Protein AF-A0A4S3J0P3-F1 (afdb_monomer)

Solvent-accessible surface area (backbone atoms only — not comparable to full-atom values): 6586 Å² total; per-residue (Å²): 133,58,74,65,64,52,51,51,51,52,52,35,68,70,60,82,46,53,62,68,50,37,36,70,75,67,40,38,61,64,76,66,40,93,82,59,47,74,62,55,57,49,37,49,51,52,51,51,48,52,50,35,37,74,73,64,37,81,94,40,71,67,94,83,78,90,66,85,81,74,86,53,83,48,53,59,62,49,45,56,53,49,52,55,50,52,53,48,63,73,69,54,61,63,67,61,52,48,28,68,75,71,72,48,82,86,127

Sequence (107 aa):
MDEDQWMEAIVDEQATHSPHTAGMIYARDIMEHPGTTARRRAMFRLSSMDWHRFLGFASAEAPGDTGKRKRAPWEDEAEESCVIRRHRLNTINMETVLQQITGQETI

Radius of gyration: 18.81 Å; Cα contacts (8 Å, |Δi|>4): 38; chains: 1; bounding box: 50×46×36 Å

Mean predicted aligned error: 14.05 Å

Secondary structure (DSSP, 8-state):
--HHHHHHHHHHHHTSS-HHHHHHHS-HHHHHSTT--HHHHHHHHHHHHHHHHHTT-GGG--S---SPPPPPHHHHHHHHHHHHHHHHHHHS-HHHHHHHHH-----

Structure (mmCIF, N/CA/C/O backbone):
data_AF-A0A4S3J0P3-F1
#
_entry.id   AF-A0A4S3J0P3-F1
#
loop_
_atom_site.group_PDB
_atom_site.id
_atom_site.type_symbol
_atom_site.label_atom_id
_atom_site.label_alt_id
_atom_site.label_comp_id
_atom_site.label_asym_id
_atom_site.label_entity_id
_atom_site.label_seq_id
_atom_site.pdbx_PDB_ins_code
_atom_site.Cartn_x
_atom_site.Cartn_y
_atom_site.Cartn_z
_atom_site.occupancy
_atom_site.B_iso_or_equiv
_atom_site.auth_seq_id
_atom_site.auth_comp_id
_atom_site.auth_asym_id
_atom_site.auth_atom_id
_atom_site.pdbx_PDB_model_num
ATOM 1 N N . MET A 1 1 ? -2.705 26.996 12.189 1.00 54.53 1 MET A N 1
ATOM 2 C CA . MET A 1 1 ? -2.282 25.994 11.201 1.00 54.53 1 MET A CA 1
ATOM 3 C C . MET A 1 1 ? -0.774 25.962 11.281 1.00 54.53 1 MET A C 1
ATOM 5 O O . MET A 1 1 ? -0.177 27.029 11.173 1.00 54.53 1 MET A O 1
ATOM 9 N N . ASP A 1 2 ? -0.204 24.822 11.651 1.00 78.88 2 ASP A N 1
ATOM 10 C CA . ASP A 1 2 ? 1.249 24.652 11.685 1.00 78.88 2 ASP A CA 1
ATOM 11 C C . ASP A 1 2 ? 1.806 24.505 10.252 1.00 78.88 2 ASP A C 1
ATOM 13 O O . ASP A 1 2 ? 1.046 24.344 9.294 1.00 78.88 2 ASP A O 1
ATOM 17 N N . GLU A 1 3 ? 3.118 24.673 10.098 1.00 69.12 3 GLU A N 1
ATOM 18 C CA . GLU A 1 3 ? 3.797 24.696 8.794 1.00 69.12 3 GLU A CA 1
ATOM 19 C C . GLU A 1 3 ? 3.762 23.320 8.101 1.00 69.12 3 GLU A C 1
ATOM 21 O O . GLU A 1 3 ? 3.622 23.243 6.880 1.00 69.12 3 GLU A O 1
ATOM 26 N N . ASP A 1 4 ? 3.772 22.239 8.885 1.00 67.69 4 ASP A N 1
ATOM 27 C CA . ASP A 1 4 ? 3.707 20.857 8.399 1.00 67.69 4 ASP A CA 1
ATOM 28 C C . ASP A 1 4 ? 2.322 20.530 7.821 1.00 67.69 4 ASP A C 1
ATOM 30 O O . ASP A 1 4 ? 2.202 19.970 6.735 1.00 67.69 4 ASP A O 1
ATOM 34 N N . GLN A 1 5 ? 1.267 20.973 8.495 1.00 69.62 5 GLN A N 1
ATOM 35 C CA . GLN A 1 5 ? -0.129 20.846 8.088 1.00 69.62 5 GLN A CA 1
ATOM 36 C C . GLN A 1 5 ? -0.437 21.687 6.840 1.00 69.62 5 GLN A C 1
ATOM 38 O O . GLN A 1 5 ? -1.328 21.349 6.061 1.00 69.62 5 GLN A O 1
ATOM 43 N N . TRP A 1 6 ? 0.314 22.770 6.619 1.00 75.12 6 TRP A N 1
ATOM 44 C CA . TRP A 1 6 ? 0.264 23.552 5.380 1.00 75.12 6 TRP A CA 1
ATOM 45 C C . TRP A 1 6 ? 0.940 22.818 4.217 1.00 75.12 6 TRP A C 1
ATOM 47 O O . TRP A 1 6 ? 0.405 22.778 3.110 1.00 75.12 6 TRP A O 1
ATOM 57 N N . MET A 1 7 ? 2.099 22.209 4.467 1.00 71.56 7 MET A N 1
ATOM 58 C CA . MET A 1 7 ? 2.827 21.423 3.471 1.00 71.56 7 MET A CA 1
ATOM 59 C C . MET A 1 7 ? 2.074 20.150 3.071 1.00 71.56 7 MET A C 1
ATOM 61 O O . MET A 1 7 ? 2.026 19.826 1.885 1.00 71.56 7 MET A O 1
ATOM 65 N N . GLU A 1 8 ? 1.439 19.464 4.023 1.00 69.31 8 GLU A N 1
ATOM 66 C CA . GLU A 1 8 ? 0.605 18.285 3.763 1.00 69.31 8 GLU A CA 1
ATOM 67 C C . GLU A 1 8 ? -0.577 18.634 2.844 1.00 69.31 8 GLU A C 1
ATOM 69 O O . GLU A 1 8 ? -0.808 17.951 1.846 1.00 69.31 8 GLU A O 1
ATOM 74 N N . ALA A 1 9 ? -1.239 19.770 3.090 1.00 72.12 9 ALA A N 1
ATOM 75 C CA . ALA A 1 9 ? -2.336 20.252 2.254 1.00 72.12 9 ALA A CA 1
ATOM 76 C C . ALA A 1 9 ? -1.903 20.566 0.807 1.00 72.12 9 ALA A C 1
ATOM 78 O O . ALA A 1 9 ? -2.628 20.242 -0.134 1.00 72.12 9 ALA A O 1
ATOM 79 N N . ILE A 1 10 ? -0.711 21.146 0.606 1.00 75.69 10 ILE A N 1
ATOM 80 C CA . ILE A 1 10 ? -0.163 21.389 -0.742 1.00 75.69 10 ILE A CA 1
ATOM 81 C C . ILE A 1 10 ? 0.129 20.063 -1.454 1.00 75.69 10 ILE A C 1
ATOM 83 O O . ILE A 1 10 ? -0.184 19.916 -2.636 1.00 75.69 10 ILE A O 1
ATOM 87 N N . VAL A 1 11 ? 0.735 19.100 -0.755 1.00 69.06 11 VAL A N 1
ATOM 88 C CA . VAL A 1 11 ? 1.052 17.781 -1.323 1.00 69.06 11 VAL A CA 1
ATOM 89 C C . VAL A 1 11 ? -0.227 17.043 -1.715 1.00 69.06 11 VAL A C 1
ATOM 91 O O . VAL A 1 11 ? -0.278 16.456 -2.794 1.00 69.06 11 VAL A O 1
ATOM 94 N N . ASP A 1 12 ? -1.271 17.121 -0.891 1.00 70.31 12 ASP A N 1
ATOM 95 C CA . ASP A 1 12 ? -2.593 16.565 -1.183 1.00 70.31 12 ASP A CA 1
ATOM 96 C C . ASP A 1 12 ? -3.244 17.195 -2.418 1.00 70.31 12 ASP A C 1
ATOM 98 O O . ASP A 1 12 ? -3.768 16.486 -3.280 1.00 70.31 12 ASP A O 1
ATOM 102 N N . GLU A 1 13 ? -3.175 18.519 -2.550 1.00 72.56 13 GLU A N 1
ATOM 103 C CA . GLU A 1 13 ? -3.728 19.232 -3.704 1.00 72.56 13 GLU A CA 1
ATOM 104 C C . GLU A 1 13 ? -2.959 18.914 -5.000 1.00 72.56 13 GLU A C 1
ATOM 106 O O . GLU A 1 13 ? -3.549 18.791 -6.076 1.00 72.56 13 GLU A O 1
ATOM 111 N N . GLN A 1 14 ? -1.646 18.688 -4.900 1.00 70.00 14 GLN A N 1
ATOM 112 C CA . GLN A 1 14 ? -0.795 18.306 -6.029 1.00 70.00 14 GLN A CA 1
ATOM 113 C C . GLN A 1 14 ? -0.857 16.815 -6.384 1.00 70.00 14 GLN A C 1
ATOM 115 O O . GLN A 1 14 ? -0.489 16.440 -7.499 1.00 70.00 14 GLN A O 1
ATOM 120 N N . ALA A 1 15 ? -1.333 15.953 -5.484 1.00 64.12 15 ALA A N 1
ATOM 121 C CA . ALA A 1 15 ? -1.344 14.509 -5.693 1.00 64.12 15 ALA A CA 1
ATOM 122 C C . ALA A 1 15 ? -2.338 14.058 -6.783 1.00 64.12 15 ALA A C 1
ATOM 124 O O . ALA A 1 15 ? -2.252 12.934 -7.275 1.00 64.12 15 ALA A O 1
ATOM 125 N N . THR A 1 16 ? -3.254 14.913 -7.254 1.00 69.56 16 THR A N 1
ATOM 126 C CA . THR A 1 16 ? -4.389 14.554 -8.143 1.00 69.56 16 THR A CA 1
ATOM 127 C C . THR A 1 16 ? -5.396 13.574 -7.517 1.00 69.56 16 THR A C 1
ATOM 129 O O . THR A 1 16 ? -6.352 13.169 -8.177 1.00 69.56 16 THR A O 1
ATOM 132 N N . HIS A 1 17 ? -5.210 13.177 -6.255 1.00 68.44 17 HIS A N 1
ATOM 133 C CA . HIS A 1 17 ? -6.064 12.236 -5.533 1.00 68.44 17 HIS A CA 1
ATOM 134 C C . HIS A 1 17 ? -6.179 12.623 -4.054 1.00 68.44 17 HIS A C 1
ATOM 136 O O . HIS A 1 17 ? -5.291 13.266 -3.508 1.00 68.44 17 HIS A O 1
ATOM 142 N N . SER A 1 18 ? -7.288 12.244 -3.406 1.00 74.44 18 SER A N 1
ATOM 143 C CA . SER A 1 18 ? -7.559 12.652 -2.021 1.00 74.44 18 SER A CA 1
ATOM 144 C C . SER A 1 18 ? -6.557 12.045 -1.025 1.00 74.44 18 SER A C 1
ATOM 146 O O . SER A 1 18 ? -6.069 10.942 -1.279 1.00 74.44 18 SER A O 1
ATOM 148 N N . PRO A 1 19 ? -6.335 12.675 0.146 1.00 65.19 19 PRO A N 1
ATOM 149 C CA . PRO A 1 19 ? -5.504 12.132 1.226 1.00 65.19 19 PRO A CA 1
ATOM 150 C C . PRO A 1 19 ? -5.848 10.677 1.569 1.00 65.19 19 PRO A C 1
ATOM 152 O O . PRO A 1 19 ? -4.989 9.816 1.722 1.00 65.19 19 PRO A O 1
ATOM 155 N N . HIS A 1 20 ? -7.147 10.375 1.592 1.00 68.25 20 HIS A N 1
ATOM 156 C CA . HIS A 1 20 ? -7.674 9.030 1.795 1.00 68.25 20 HIS A CA 1
ATOM 157 C C . HIS A 1 20 ? -7.235 8.048 0.695 1.00 68.25 20 HIS A C 1
ATOM 159 O O . HIS A 1 20 ? -6.852 6.913 0.975 1.00 68.25 20 HIS A O 1
ATOM 165 N N . THR A 1 21 ? -7.252 8.493 -0.562 1.00 66.31 21 THR A N 1
ATOM 166 C CA . THR A 1 21 ? -6.771 7.710 -1.707 1.00 66.31 21 THR A CA 1
ATOM 167 C C . THR A 1 21 ? -5.250 7.552 -1.663 1.00 66.31 21 THR A C 1
ATOM 169 O O . THR A 1 21 ? -4.749 6.470 -1.950 1.00 66.31 21 THR A O 1
ATOM 172 N N . ALA A 1 22 ? -4.510 8.581 -1.242 1.00 66.25 22 ALA A N 1
ATOM 173 C CA . ALA A 1 22 ? -3.063 8.524 -1.045 1.00 66.25 22 ALA A CA 1
ATOM 174 C C . ALA A 1 22 ? -2.678 7.513 0.048 1.00 66.25 22 ALA A C 1
ATOM 176 O O . ALA A 1 22 ? -1.800 6.670 -0.154 1.00 66.25 22 ALA A O 1
ATOM 177 N N . GLY A 1 23 ? -3.390 7.533 1.177 1.00 64.69 23 GLY A N 1
ATOM 178 C CA . GLY A 1 23 ? -3.233 6.566 2.262 1.00 64.69 23 GLY A CA 1
ATOM 179 C C . GLY A 1 23 ? -3.555 5.136 1.821 1.00 64.69 23 GLY A C 1
ATOM 180 O O . GLY A 1 23 ? -2.756 4.227 2.048 1.00 64.69 23 GLY A O 1
ATOM 181 N N . MET A 1 24 ? -4.684 4.926 1.131 1.00 60.94 24 MET A N 1
ATOM 182 C CA . MET A 1 24 ? -5.130 3.585 0.725 1.00 60.94 24 MET A CA 1
ATOM 183 C C . MET A 1 24 ? -4.373 2.992 -0.467 1.00 60.94 24 MET A C 1
ATOM 185 O O . MET A 1 24 ? -4.033 1.811 -0.435 1.00 60.94 24 MET A O 1
ATOM 189 N N . ILE A 1 25 ? -4.156 3.767 -1.533 1.00 59.16 25 ILE A N 1
ATOM 190 C CA . ILE A 1 25 ? -3.608 3.269 -2.806 1.00 59.16 25 ILE A CA 1
ATOM 191 C C . ILE A 1 25 ? -2.085 3.367 -2.820 1.00 59.16 25 ILE A C 1
ATOM 193 O O . ILE A 1 25 ? -1.412 2.421 -3.226 1.00 59.16 25 ILE A O 1
ATOM 197 N N . TYR A 1 26 ? -1.537 4.484 -2.343 1.00 60.72 26 TYR A N 1
ATOM 198 C CA . TYR A 1 26 ? -0.096 4.740 -2.377 1.00 60.72 26 TYR A CA 1
ATOM 199 C C . TYR A 1 26 ? 0.605 4.413 -1.061 1.00 60.72 26 TYR A C 1
ATOM 201 O O . TYR A 1 26 ? 1.804 4.649 -0.936 1.00 60.72 26 TYR A O 1
ATOM 209 N N . ALA A 1 27 ? -0.118 3.836 -0.094 1.00 62.97 27 ALA A N 1
ATOM 210 C CA . ALA A 1 27 ? 0.411 3.484 1.218 1.00 62.97 27 ALA A CA 1
ATOM 211 C C . ALA A 1 27 ? 1.125 4.669 1.892 1.00 62.97 27 ALA A C 1
ATOM 213 O O . ALA A 1 27 ? 2.133 4.481 2.579 1.00 62.97 27 ALA A O 1
ATOM 214 N N . ARG A 1 28 ? 0.622 5.894 1.684 1.00 62.12 28 ARG A N 1
ATOM 215 C CA . ARG A 1 28 ? 1.253 7.116 2.193 1.00 62.12 28 ARG A CA 1
ATOM 216 C C . ARG A 1 28 ? 1.446 7.075 3.707 1.00 62.12 28 ARG A C 1
ATOM 218 O O . ARG A 1 28 ? 2.549 7.316 4.190 1.00 62.12 28 ARG A O 1
ATOM 225 N N . ASP A 1 29 ? 0.446 6.580 4.429 1.00 60.12 29 ASP A N 1
ATOM 226 C CA . ASP A 1 29 ? 0.501 6.374 5.881 1.00 60.12 29 ASP A CA 1
ATOM 227 C C . ASP A 1 29 ? 1.614 5.394 6.313 1.00 60.12 29 ASP A C 1
ATOM 229 O O . ASP A 1 29 ? 2.056 5.401 7.457 1.00 60.12 29 ASP A O 1
ATOM 233 N N . ILE A 1 30 ? 2.118 4.541 5.415 1.00 61.03 30 ILE A N 1
ATOM 234 C CA . ILE A 1 30 ? 3.267 3.654 5.674 1.00 61.03 30 ILE A CA 1
ATOM 235 C C . ILE A 1 30 ? 4.600 4.368 5.404 1.00 61.03 30 ILE A C 1
ATOM 237 O O . ILE A 1 30 ? 5.614 4.022 6.018 1.00 61.03 30 ILE A O 1
ATOM 241 N N . MET A 1 31 ? 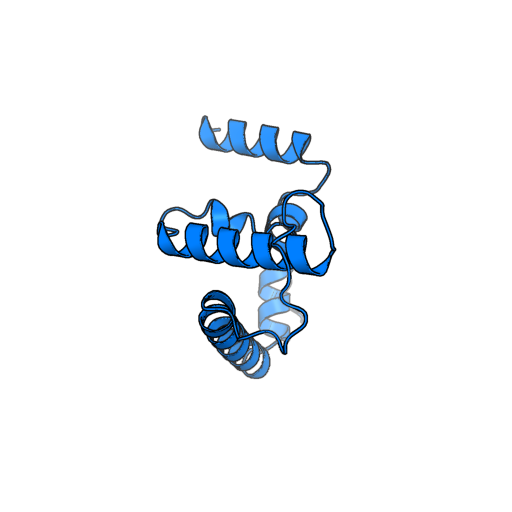4.627 5.341 4.492 1.00 56.69 31 MET A N 1
ATOM 242 C CA . MET A 1 31 ? 5.829 6.105 4.144 1.00 56.69 31 MET A CA 1
ATOM 243 C C . MET A 1 31 ? 6.087 7.287 5.092 1.00 56.69 31 MET A C 1
ATOM 245 O O . MET A 1 31 ? 7.257 7.595 5.366 1.00 56.69 31 MET A O 1
ATOM 249 N N . GLU A 1 32 ? 5.016 7.899 5.602 1.00 58.28 32 GLU A N 1
ATOM 250 C CA . GLU A 1 32 ? 5.032 9.191 6.303 1.00 58.28 32 GLU A CA 1
ATOM 251 C C . GLU A 1 32 ? 4.743 9.104 7.808 1.00 58.28 32 GLU A C 1
ATOM 253 O O . GLU A 1 32 ? 5.034 10.054 8.530 1.00 58.28 32 GLU A O 1
ATOM 258 N N . HIS A 1 33 ? 4.251 7.971 8.330 1.00 56.25 33 HIS A N 1
ATOM 259 C CA . HIS A 1 33 ? 3.945 7.875 9.760 1.00 56.25 33 HIS A CA 1
ATOM 260 C C . HIS A 1 33 ? 5.207 8.107 10.622 1.00 56.25 33 HIS A C 1
ATOM 262 O O . HIS A 1 33 ? 6.209 7.392 10.473 1.00 56.25 33 HIS A O 1
ATOM 268 N N . PRO A 1 34 ? 5.173 9.050 11.587 1.00 45.41 34 PRO A N 1
ATOM 269 C CA . PRO A 1 34 ? 6.272 9.285 12.519 1.00 45.41 34 PRO A CA 1
ATOM 270 C C . PRO A 1 34 ? 6.654 7.979 13.228 1.00 45.41 34 PRO A C 1
ATOM 272 O O . PRO A 1 34 ? 5.826 7.359 13.890 1.00 45.41 34 PRO A O 1
ATOM 275 N N . GLY A 1 35 ? 7.885 7.500 13.035 1.00 55.66 35 GLY A N 1
ATOM 276 C CA . GLY A 1 35 ? 8.338 6.205 13.566 1.00 55.66 35 GLY A CA 1
ATOM 277 C C . GLY A 1 35 ? 8.294 5.019 12.590 1.00 55.66 35 GLY A C 1
ATOM 278 O O . GLY A 1 35 ? 8.677 3.913 12.979 1.00 55.66 35 GLY A O 1
ATOM 279 N N . THR A 1 36 ? 7.919 5.200 11.314 1.00 57.53 36 THR A N 1
ATOM 280 C CA . THR A 1 36 ? 8.170 4.175 10.284 1.00 57.53 36 THR A CA 1
ATOM 281 C C . THR A 1 36 ? 9.673 4.009 10.103 1.00 57.53 36 THR A C 1
ATOM 283 O O . THR A 1 36 ? 10.375 4.861 9.555 1.00 57.53 36 THR A O 1
ATOM 286 N N . THR A 1 37 ? 10.174 2.902 10.632 1.00 66.81 37 THR A N 1
ATOM 287 C CA . THR A 1 37 ? 11.590 2.556 10.693 1.00 66.81 37 THR A CA 1
ATOM 288 C C . THR A 1 37 ? 12.154 2.434 9.279 1.00 66.81 37 THR A C 1
ATOM 290 O O . THR A 1 37 ? 11.455 1.986 8.371 1.00 66.81 37 THR A O 1
ATOM 293 N N . ALA A 1 38 ? 13.433 2.772 9.078 1.00 70.81 38 ALA A N 1
ATOM 294 C CA . ALA A 1 38 ? 14.136 2.620 7.794 1.00 70.81 38 ALA A CA 1
ATOM 295 C C . ALA A 1 38 ? 13.879 1.257 7.111 1.00 70.81 38 ALA A C 1
ATOM 297 O O . ALA A 1 38 ? 13.826 1.173 5.884 1.00 70.81 38 ALA A O 1
ATOM 298 N N . ARG A 1 39 ? 13.631 0.220 7.923 1.00 73.56 39 ARG A N 1
ATOM 299 C CA . ARG A 1 39 ? 13.145 -1.100 7.519 1.00 73.56 39 ARG A CA 1
ATOM 300 C C . ARG A 1 39 ? 11.877 -1.056 6.657 1.00 73.56 39 ARG A C 1
ATOM 302 O O . ARG A 1 39 ? 11.916 -1.584 5.557 1.00 73.56 39 ARG A O 1
ATOM 309 N N . ARG A 1 40 ? 10.786 -0.403 7.079 1.00 73.31 40 ARG A N 1
ATOM 310 C CA . ARG A 1 40 ? 9.524 -0.358 6.306 1.00 73.31 40 ARG A CA 1
ATOM 311 C C . ARG A 1 40 ? 9.712 0.283 4.932 1.00 73.31 40 ARG A C 1
ATOM 313 O O . ARG A 1 40 ? 9.241 -0.254 3.936 1.00 73.31 40 ARG A O 1
ATOM 320 N N . ARG A 1 41 ? 10.489 1.371 4.861 1.00 75.25 41 ARG A N 1
ATOM 321 C CA . ARG A 1 41 ? 10.848 2.008 3.582 1.00 75.25 41 ARG A CA 1
ATOM 322 C C . ARG A 1 41 ? 11.676 1.080 2.693 1.00 75.25 41 ARG A C 1
ATOM 324 O O . ARG A 1 41 ? 11.486 1.067 1.483 1.00 75.25 41 ARG A O 1
ATOM 331 N N . ALA A 1 42 ? 12.585 0.296 3.274 1.00 79.31 42 ALA A N 1
ATOM 332 C CA . ALA A 1 42 ? 13.341 -0.707 2.531 1.00 79.31 42 ALA A CA 1
ATOM 333 C C . ALA A 1 42 ? 12.437 -1.830 1.991 1.00 79.31 42 ALA A C 1
ATOM 335 O O . ALA A 1 42 ? 12.561 -2.172 0.818 1.00 79.31 42 ALA A O 1
ATOM 336 N N . MET A 1 43 ? 11.494 -2.340 2.792 1.00 80.50 43 MET A N 1
ATOM 337 C CA . MET A 1 43 ? 10.545 -3.370 2.342 1.00 80.50 43 MET A CA 1
ATOM 338 C C . MET A 1 43 ? 9.639 -2.857 1.217 1.00 80.50 43 MET A C 1
ATOM 340 O O . MET A 1 43 ? 9.415 -3.572 0.246 1.00 80.50 43 MET A O 1
ATOM 344 N N . PHE A 1 44 ? 9.184 -1.602 1.301 1.00 78.06 44 PHE A N 1
ATOM 345 C CA . PHE A 1 44 ? 8.400 -0.968 0.239 1.00 78.06 44 PHE A CA 1
ATOM 346 C C . PHE A 1 44 ? 9.197 -0.795 -1.059 1.00 78.06 44 PHE A C 1
ATOM 348 O O . PHE A 1 44 ? 8.697 -1.079 -2.143 1.00 78.06 44 PHE A O 1
ATOM 355 N N . ARG A 1 45 ? 10.468 -0.377 -0.971 1.00 82.00 45 ARG A N 1
ATOM 356 C CA . ARG A 1 45 ? 11.330 -0.312 -2.161 1.00 82.00 45 ARG A CA 1
ATOM 357 C C . ARG A 1 45 ? 11.475 -1.681 -2.822 1.00 82.00 45 ARG A C 1
ATOM 359 O O . ARG A 1 45 ? 11.365 -1.768 -4.040 1.00 82.00 45 ARG A O 1
ATOM 366 N N . LEU A 1 46 ? 11.679 -2.740 -2.035 1.00 82.19 46 LEU A N 1
ATOM 367 C CA . LEU A 1 46 ? 11.776 -4.104 -2.562 1.00 82.19 46 LEU A CA 1
ATOM 368 C C . LEU A 1 46 ? 10.479 -4.545 -3.255 1.00 82.19 46 LEU A C 1
ATOM 370 O O . LEU A 1 46 ? 10.543 -5.059 -4.369 1.00 82.19 46 LEU A O 1
ATOM 374 N N . SER A 1 47 ? 9.315 -4.294 -2.647 1.00 82.12 47 SER A N 1
ATOM 375 C CA . SER A 1 47 ? 8.031 -4.658 -3.256 1.00 82.12 47 SER A CA 1
ATOM 376 C C . SER A 1 47 ? 7.754 -3.881 -4.543 1.00 82.12 47 SER A C 1
ATOM 378 O O . SER A 1 47 ? 7.345 -4.473 -5.539 1.00 82.12 47 SER A O 1
ATOM 380 N N . SER A 1 48 ? 8.040 -2.577 -4.568 1.00 81.69 48 SER A N 1
ATOM 381 C CA . SER A 1 48 ? 7.887 -1.734 -5.758 1.00 81.69 48 SER A CA 1
ATOM 382 C C . SER A 1 48 ? 8.798 -2.184 -6.906 1.00 81.69 48 SER A C 1
ATOM 384 O O . SER A 1 48 ? 8.339 -2.286 -8.044 1.00 81.69 48 SER A O 1
ATOM 386 N N . MET A 1 49 ? 10.054 -2.540 -6.619 1.00 82.50 49 MET A N 1
ATOM 387 C CA . MET A 1 49 ? 10.973 -3.075 -7.630 1.00 82.50 49 MET A CA 1
ATOM 388 C C . MET A 1 49 ? 10.487 -4.406 -8.214 1.00 82.50 49 MET A C 1
ATOM 390 O O . MET A 1 49 ? 10.567 -4.605 -9.427 1.00 82.50 49 MET A O 1
ATOM 394 N N . ASP A 1 50 ? 9.956 -5.303 -7.379 1.00 80.44 50 ASP A N 1
ATOM 395 C CA . ASP A 1 50 ? 9.388 -6.572 -7.845 1.00 80.44 50 ASP A CA 1
ATOM 396 C C . ASP A 1 50 ? 8.158 -6.352 -8.734 1.00 80.44 50 ASP A C 1
ATOM 398 O O . ASP A 1 50 ? 8.027 -7.010 -9.768 1.00 80.44 50 ASP A O 1
ATOM 402 N N . TRP A 1 51 ? 7.294 -5.392 -8.391 1.00 81.06 51 TRP A N 1
ATOM 403 C CA . TRP A 1 51 ? 6.161 -4.999 -9.232 1.00 81.06 51 TRP A CA 1
ATOM 404 C C . TRP A 1 51 ? 6.604 -4.417 -10.569 1.00 81.06 51 TRP A C 1
ATOM 406 O O . TRP A 1 51 ? 6.059 -4.788 -11.607 1.00 81.06 51 TRP A O 1
ATOM 416 N N . HIS A 1 52 ? 7.614 -3.547 -10.569 1.00 83.19 52 HIS A N 1
ATOM 417 C CA . HIS A 1 52 ? 8.134 -2.976 -11.807 1.00 83.19 52 HIS A CA 1
ATOM 418 C C . HIS A 1 52 ? 8.730 -4.059 -12.715 1.00 83.19 52 HIS A C 1
ATOM 420 O O . HIS A 1 52 ? 8.517 -4.024 -13.927 1.00 83.19 52 HIS A O 1
ATOM 426 N N . ARG A 1 53 ? 9.414 -5.056 -12.132 1.00 80.12 53 ARG A N 1
ATOM 427 C CA . ARG A 1 53 ? 9.930 -6.214 -12.871 1.00 80.12 53 ARG A CA 1
ATOM 428 C C . ARG A 1 53 ? 8.798 -7.076 -13.427 1.00 80.12 53 ARG A C 1
ATOM 430 O O . ARG A 1 53 ? 8.845 -7.444 -14.594 1.00 80.12 53 ARG A O 1
ATOM 437 N N . PHE A 1 54 ? 7.782 -7.383 -12.619 1.00 76.00 54 PHE A N 1
ATOM 438 C CA . PHE A 1 54 ? 6.622 -8.172 -13.048 1.00 76.00 54 PHE A CA 1
ATOM 439 C C . PHE A 1 54 ? 5.859 -7.507 -14.202 1.00 76.00 54 PHE A C 1
ATOM 441 O O . PHE A 1 54 ? 5.460 -8.182 -15.145 1.00 76.00 54 PHE A O 1
ATOM 448 N N . LEU A 1 55 ? 5.694 -6.184 -14.145 1.00 81.38 55 LEU A N 1
ATOM 449 C CA . LEU A 1 55 ? 5.017 -5.396 -15.177 1.00 81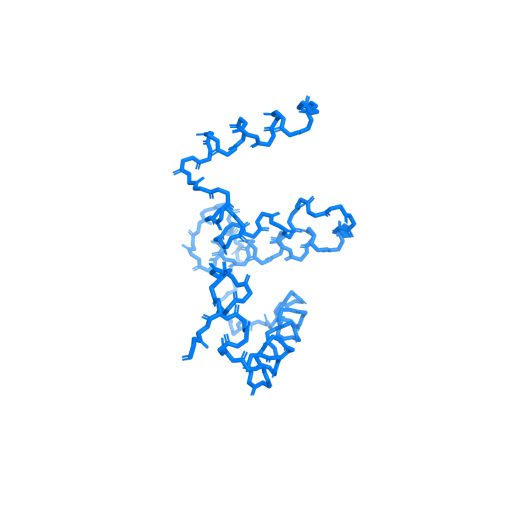.38 55 LEU A CA 1
ATOM 450 C C . LEU A 1 55 ? 5.902 -5.106 -16.404 1.00 81.38 55 LEU A C 1
ATOM 452 O O . LEU A 1 55 ? 5.422 -4.509 -17.363 1.00 81.38 55 LEU A O 1
ATOM 456 N N . GLY A 1 56 ? 7.170 -5.532 -16.395 1.00 78.12 56 GLY A N 1
ATOM 457 C CA . GLY A 1 56 ? 8.075 -5.402 -17.538 1.00 78.12 56 GLY A CA 1
ATOM 458 C C . GLY A 1 56 ? 8.545 -3.972 -17.808 1.00 78.12 56 GLY A C 1
ATOM 459 O O . GLY A 1 56 ? 8.840 -3.630 -18.951 1.00 78.12 56 GLY A O 1
ATOM 460 N N . PHE A 1 57 ? 8.609 -3.111 -16.787 1.00 77.19 57 PHE A N 1
ATOM 461 C CA . PHE A 1 57 ? 9.187 -1.781 -16.964 1.00 77.19 57 PHE A CA 1
ATOM 462 C C . PHE A 1 57 ? 10.693 -1.888 -17.229 1.00 77.19 57 PHE A C 1
ATOM 464 O O . PHE A 1 57 ? 11.417 -2.533 -16.472 1.00 77.19 57 PHE A O 1
ATOM 471 N N . ALA A 1 58 ? 11.181 -1.166 -18.243 1.00 74.94 58 ALA A N 1
ATOM 472 C CA . ALA A 1 58 ? 12.601 -1.133 -18.615 1.00 74.94 58 ALA A CA 1
ATOM 473 C C . ALA A 1 58 ? 13.531 -0.713 -17.458 1.00 74.94 58 ALA A C 1
ATOM 475 O O . ALA A 1 58 ? 14.688 -1.113 -17.398 1.00 74.94 58 ALA A O 1
ATOM 476 N N . SER A 1 59 ? 13.018 0.059 -16.494 1.00 73.25 59 SER A N 1
ATOM 477 C CA . SER A 1 59 ? 13.748 0.454 -15.281 1.00 73.25 59 SER A CA 1
ATOM 478 C C . SER A 1 59 ? 14.025 -0.699 -14.307 1.00 73.25 59 SER A C 1
ATOM 480 O O . SER A 1 59 ? 14.814 -0.529 -13.379 1.00 73.25 59 SER A O 1
ATOM 482 N N . ALA A 1 60 ? 13.388 -1.856 -14.499 1.00 67.94 60 ALA A N 1
ATOM 483 C CA . ALA A 1 60 ? 13.481 -3.027 -13.632 1.00 67.94 60 ALA A CA 1
ATOM 484 C C . ALA A 1 60 ? 13.903 -4.310 -14.373 1.00 67.94 60 ALA A C 1
ATOM 486 O O . ALA A 1 60 ? 13.878 -5.394 -13.776 1.00 67.94 60 ALA A O 1
ATOM 487 N N . GLU A 1 61 ? 14.312 -4.202 -15.643 1.00 61.16 61 GLU A N 1
ATOM 488 C CA . GLU A 1 61 ? 14.855 -5.323 -16.410 1.00 61.16 61 GLU A CA 1
ATOM 489 C C . GLU A 1 61 ? 16.146 -5.834 -15.759 1.00 61.16 61 GLU A C 1
ATOM 491 O O . GLU A 1 61 ? 17.198 -5.196 -15.788 1.00 61.16 61 GLU A O 1
ATOM 496 N N . ALA A 1 62 ? 16.060 -7.018 -15.153 1.00 60.78 62 ALA A N 1
ATOM 497 C CA . ALA A 1 62 ? 17.221 -7.808 -14.778 1.00 60.78 62 ALA A CA 1
ATOM 498 C C . ALA A 1 62 ? 17.424 -8.894 -15.847 1.00 60.78 62 ALA A C 1
ATOM 500 O O . ALA A 1 62 ? 16.442 -9.514 -16.267 1.00 60.78 62 ALA A O 1
ATOM 501 N N . PRO A 1 63 ? 18.663 -9.158 -16.294 1.00 53.06 63 PRO A N 1
ATOM 502 C CA . PRO A 1 63 ? 18.907 -10.172 -17.306 1.00 53.06 63 PRO A CA 1
ATOM 503 C C . PRO A 1 63 ? 18.590 -11.574 -16.758 1.00 53.06 63 PRO A C 1
ATOM 505 O O . PRO A 1 63 ? 19.295 -12.085 -15.894 1.00 53.06 63 PRO A O 1
ATOM 508 N N . GLY A 1 64 ? 17.549 -12.206 -17.308 1.00 57.78 64 GLY A N 1
ATOM 509 C CA . GLY A 1 64 ? 17.508 -13.660 -17.492 1.00 57.78 64 GLY A CA 1
ATOM 510 C C . GLY A 1 64 ? 17.076 -14.554 -16.326 1.0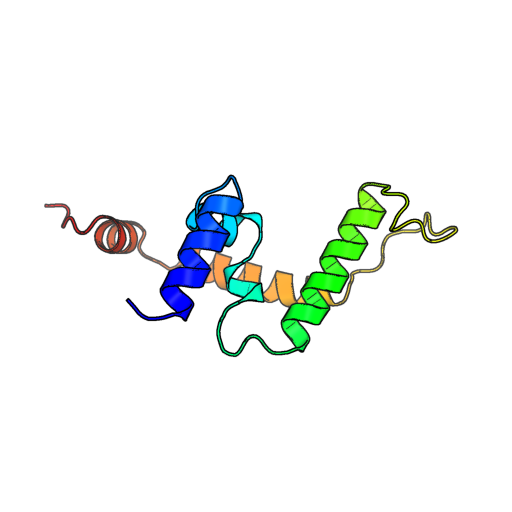0 57.78 64 GLY A C 1
ATOM 511 O O . GLY A 1 64 ? 17.666 -15.620 -16.178 1.00 57.78 64 GLY A O 1
ATOM 512 N N . ASP A 1 65 ? 16.034 -14.222 -15.560 1.00 55.81 65 ASP A N 1
ATOM 513 C CA . ASP A 1 65 ? 15.407 -15.216 -14.668 1.00 55.81 65 ASP A CA 1
ATOM 514 C C . ASP A 1 65 ? 13.936 -15.457 -15.036 1.00 55.81 65 ASP A C 1
ATOM 516 O O . ASP A 1 65 ? 13.031 -14.743 -14.612 1.00 55.81 65 ASP A O 1
ATOM 520 N N . THR A 1 66 ? 13.706 -16.469 -15.876 1.00 55.19 66 THR A N 1
ATOM 521 C CA . THR A 1 66 ? 12.377 -17.014 -16.210 1.00 55.19 66 THR A CA 1
ATOM 522 C C . THR A 1 66 ? 11.996 -18.197 -15.306 1.00 55.19 66 THR A C 1
ATOM 524 O O . THR A 1 66 ? 11.072 -18.954 -15.614 1.00 55.19 66 THR A O 1
ATOM 527 N N . GLY A 1 67 ? 12.707 -18.387 -14.188 1.00 64.19 67 GLY A N 1
ATOM 528 C CA . GLY A 1 67 ? 12.411 -19.413 -13.194 1.00 64.19 67 GLY A CA 1
ATOM 529 C C . GLY A 1 67 ? 11.165 -19.119 -12.347 1.00 64.19 67 GLY A C 1
ATOM 530 O O . GLY A 1 67 ? 10.561 -18.047 -12.398 1.00 64.19 67 GLY A O 1
ATOM 531 N N . LYS A 1 68 ? 10.768 -20.090 -11.510 1.00 65.06 68 LYS A N 1
ATOM 532 C CA . LYS A 1 68 ? 9.728 -19.875 -10.489 1.00 65.06 68 LYS A CA 1
ATOM 533 C C . LYS A 1 68 ? 10.212 -18.802 -9.507 1.00 65.06 68 LYS A C 1
ATOM 535 O O . LYS A 1 68 ? 11.242 -18.992 -8.861 1.00 65.06 68 LYS A O 1
ATOM 540 N N . ARG A 1 69 ? 9.455 -17.706 -9.372 1.00 74.12 69 ARG A N 1
ATOM 541 C CA . ARG A 1 69 ? 9.778 -16.587 -8.472 1.00 74.12 69 ARG A CA 1
ATOM 542 C C . ARG A 1 69 ? 9.972 -17.092 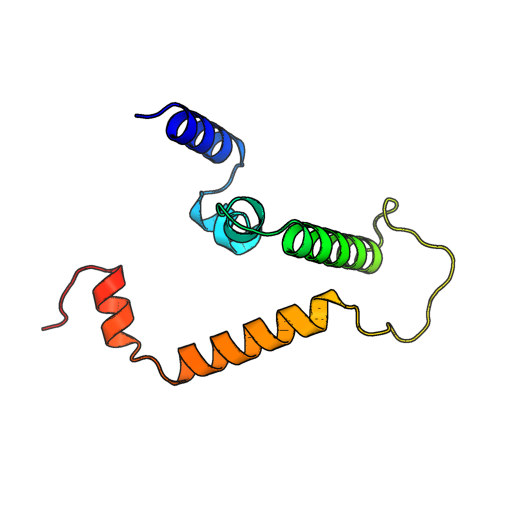-7.040 1.00 74.12 69 ARG A C 1
ATOM 544 O O . ARG A 1 69 ? 9.056 -17.674 -6.458 1.00 74.12 69 ARG A O 1
ATOM 551 N N . LYS A 1 70 ? 11.157 -16.862 -6.469 1.00 77.00 70 LYS A N 1
ATOM 552 C CA . LYS A 1 70 ? 11.392 -17.072 -5.035 1.00 77.00 70 LYS A CA 1
ATOM 553 C C . LYS A 1 70 ? 10.608 -16.023 -4.250 1.00 77.00 70 LYS A C 1
ATOM 555 O O . LYS A 1 70 ? 10.556 -14.867 -4.662 1.00 77.00 70 LYS A O 1
ATOM 560 N N . ARG A 1 71 ? 10.007 -16.437 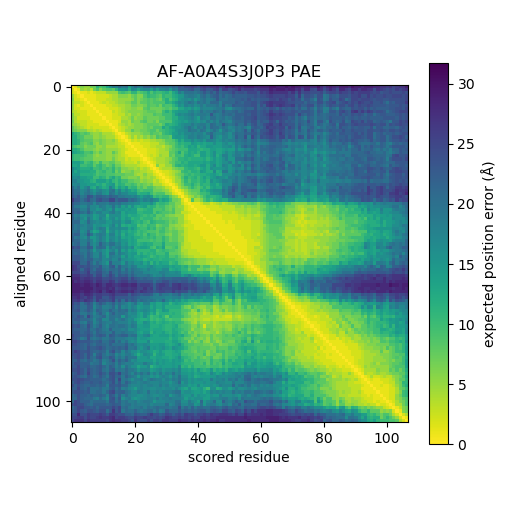-3.135 1.00 78.25 71 ARG A N 1
ATOM 561 C CA . ARG A 1 71 ? 9.279 -15.536 -2.240 1.00 78.25 71 ARG A CA 1
ATOM 562 C C . ARG A 1 71 ? 10.206 -14.415 -1.768 1.00 78.25 71 ARG A C 1
ATOM 564 O O . ARG A 1 71 ? 11.317 -14.699 -1.317 1.00 78.25 71 ARG A O 1
ATOM 571 N N . ALA A 1 72 ? 9.776 -13.165 -1.920 1.00 79.88 72 ALA A N 1
ATOM 572 C CA . ALA A 1 72 ? 10.585 -12.023 -1.528 1.00 79.88 72 ALA A CA 1
ATOM 573 C C . ALA A 1 72 ? 10.463 -11.756 -0.016 1.00 79.88 72 ALA A C 1
ATOM 575 O O . ALA A 1 72 ? 9.383 -11.944 0.546 1.00 79.88 72 ALA A O 1
ATOM 576 N N . PRO A 1 73 ? 11.514 -11.240 0.650 1.00 78.19 73 PRO A N 1
ATOM 577 C CA . PRO A 1 73 ? 11.488 -10.978 2.094 1.00 78.19 73 PRO A CA 1
ATOM 578 C C . PRO A 1 73 ? 10.365 -10.038 2.565 1.00 78.19 73 PRO A C 1
ATOM 580 O O . PRO A 1 73 ? 9.988 -10.062 3.732 1.00 78.19 73 PRO A O 1
ATOM 583 N N . TRP A 1 74 ? 9.831 -9.185 1.680 1.00 79.00 74 TRP A N 1
ATOM 584 C CA . TRP A 1 74 ? 8.722 -8.277 2.004 1.00 79.00 74 TRP A CA 1
ATOM 585 C C . TRP A 1 74 ? 7.367 -8.978 2.075 1.00 79.00 74 TRP A C 1
ATOM 587 O O . TRP A 1 74 ? 6.462 -8.482 2.742 1.00 79.00 74 TRP A O 1
ATOM 597 N N . GLU A 1 75 ? 7.226 -10.133 1.429 1.00 78.88 75 GLU A N 1
ATOM 598 C CA . GLU A 1 75 ? 5.967 -10.875 1.390 1.00 78.88 75 GLU A CA 1
ATOM 599 C C . GLU A 1 75 ? 5.673 -11.602 2.692 1.00 78.88 75 GLU A C 1
ATOM 601 O O . GLU A 1 75 ? 4.505 -11.824 2.997 1.00 78.88 75 GLU A O 1
ATOM 606 N N . ASP A 1 76 ? 6.698 -11.991 3.447 1.00 79.38 76 ASP A N 1
ATOM 607 C CA . ASP A 1 76 ? 6.517 -12.636 4.748 1.00 79.38 76 ASP A CA 1
ATOM 608 C C . ASP A 1 76 ? 5.937 -11.627 5.757 1.00 79.38 76 ASP A C 1
ATOM 610 O O . ASP A 1 76 ? 4.893 -11.868 6.361 1.00 79.38 76 ASP A O 1
ATOM 614 N N . GLU A 1 77 ? 6.526 -10.427 5.842 1.00 71.50 77 GLU A N 1
ATOM 615 C CA . GLU A 1 77 ? 6.057 -9.348 6.733 1.00 71.50 77 GLU A CA 1
ATOM 616 C C . GLU A 1 77 ? 4.668 -8.810 6.316 1.00 71.50 77 GLU A C 1
ATOM 618 O O . GLU A 1 77 ? 3.824 -8.469 7.156 1.00 71.50 77 GLU A O 1
ATOM 623 N N . ALA A 1 78 ? 4.394 -8.771 5.007 1.00 73.62 78 ALA A N 1
ATOM 624 C CA . ALA A 1 78 ? 3.077 -8.422 4.483 1.00 73.62 78 ALA A CA 1
ATOM 625 C C . ALA A 1 78 ? 2.023 -9.501 4.790 1.00 73.62 78 ALA A C 1
ATOM 627 O O . ALA A 1 78 ? 0.892 -9.157 5.139 1.00 73.62 78 ALA A O 1
ATOM 628 N N . GLU A 1 79 ? 2.369 -10.790 4.697 1.00 78.69 79 GLU A N 1
ATOM 629 C CA . GLU A 1 79 ? 1.446 -11.887 5.005 1.00 78.69 79 GLU A CA 1
ATOM 630 C C . GLU A 1 79 ? 1.045 -11.883 6.480 1.00 78.69 79 GLU A C 1
ATOM 632 O O . GLU A 1 79 ? -0.148 -11.955 6.775 1.00 78.69 79 GLU A O 1
ATOM 637 N N . GLU A 1 80 ? 1.996 -11.716 7.401 1.00 75.44 80 GLU A N 1
ATOM 638 C CA . GLU A 1 80 ? 1.701 -11.599 8.835 1.00 75.44 80 GLU A CA 1
ATOM 639 C C . GLU A 1 80 ? 0.707 -10.461 9.105 1.00 75.44 80 GLU A C 1
ATOM 641 O O . GLU A 1 80 ? -0.307 -10.640 9.788 1.00 75.44 80 GLU A O 1
ATOM 646 N N . SER A 1 81 ? 0.940 -9.303 8.483 1.00 73.19 81 SER A N 1
ATOM 647 C CA . SER A 1 81 ? 0.056 -8.139 8.587 1.00 73.19 81 SER A CA 1
ATOM 648 C C . SER A 1 81 ? -1.342 -8.418 8.015 1.00 73.19 81 SER A C 1
ATOM 650 O O . SER A 1 81 ? -2.350 -8.028 8.613 1.00 73.19 81 SER A O 1
ATOM 652 N N . CYS A 1 82 ? -1.428 -9.125 6.885 1.00 72.62 82 CYS A N 1
ATOM 653 C CA . CYS A 1 82 ? -2.687 -9.548 6.273 1.00 72.62 82 CYS A CA 1
ATOM 654 C C . CYS A 1 82 ? -3.453 -10.546 7.148 1.00 72.62 82 CYS A C 1
ATOM 656 O O . CYS A 1 82 ? -4.664 -10.401 7.314 1.00 72.62 82 CYS A O 1
ATOM 658 N N . VAL A 1 83 ? -2.773 -11.533 7.736 1.00 77.62 83 VAL A N 1
ATOM 659 C CA . VAL A 1 83 ? -3.383 -12.531 8.626 1.00 77.62 83 VAL A CA 1
ATOM 660 C C . VAL A 1 83 ? -3.919 -11.864 9.890 1.00 77.62 83 VAL A C 1
ATOM 662 O O . VAL A 1 83 ? -5.070 -12.105 10.256 1.00 77.62 83 VAL A O 1
ATOM 665 N N . ILE A 1 84 ? -3.141 -10.973 10.511 1.00 75.62 84 ILE A N 1
ATOM 666 C CA . ILE A 1 84 ? -3.571 -10.205 11.688 1.00 75.62 84 ILE A CA 1
ATOM 667 C C . ILE A 1 84 ? -4.781 -9.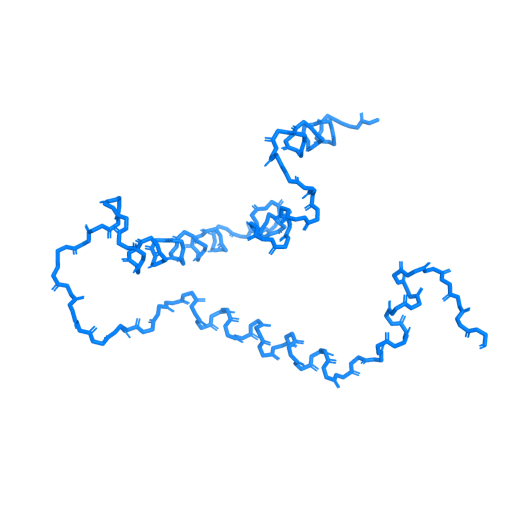332 11.348 1.00 75.62 84 ILE A C 1
ATOM 669 O O . ILE A 1 84 ? -5.766 -9.330 12.089 1.00 75.62 84 ILE A O 1
ATOM 673 N N . ARG A 1 85 ? -4.742 -8.604 10.223 1.00 75.56 85 ARG A N 1
ATOM 674 C CA . ARG A 1 85 ? -5.867 -7.768 9.781 1.00 75.56 85 ARG A CA 1
ATOM 675 C C . ARG A 1 85 ? -7.112 -8.609 9.518 1.00 75.56 85 ARG A C 1
ATOM 677 O O . ARG A 1 85 ? -8.180 -8.250 9.996 1.00 75.56 85 ARG A O 1
ATOM 684 N N . ARG A 1 86 ? -6.978 -9.738 8.817 1.00 78.81 86 ARG A N 1
ATOM 685 C CA . ARG A 1 86 ? -8.086 -10.663 8.539 1.00 78.81 86 ARG A CA 1
ATOM 686 C C . ARG A 1 86 ? -8.694 -11.207 9.825 1.00 78.81 86 ARG A C 1
ATOM 688 O O . ARG A 1 86 ? -9.910 -11.214 9.962 1.00 78.81 86 ARG A O 1
ATOM 695 N N . HIS A 1 87 ? -7.860 -11.621 10.777 1.00 83.00 87 HIS A N 1
ATOM 696 C CA . HIS A 1 87 ? -8.333 -12.069 12.081 1.00 83.00 87 HIS A CA 1
ATOM 697 C C . HIS A 1 87 ? -9.115 -10.959 12.790 1.00 83.00 87 HIS A C 1
ATOM 699 O O . HIS A 1 87 ? -10.230 -11.193 13.236 1.00 83.00 87 HIS A O 1
ATOM 705 N N . ARG A 1 88 ? -8.570 -9.736 12.845 1.00 78.88 88 ARG A N 1
ATOM 706 C CA . ARG A 1 88 ? -9.261 -8.581 13.439 1.00 78.88 88 ARG A CA 1
ATOM 707 C C . ARG A 1 88 ? -10.609 -8.321 12.770 1.00 78.88 88 ARG A C 1
ATOM 709 O O . ARG A 1 88 ? -11.606 -8.237 13.472 1.00 78.88 88 ARG A O 1
ATOM 716 N N . LEU A 1 89 ? -10.658 -8.265 11.441 1.00 77.56 89 LEU A N 1
ATOM 717 C CA . LEU A 1 89 ? -11.904 -8.057 10.695 1.00 77.56 89 LEU A CA 1
ATOM 718 C C . LEU A 1 89 ? -12.952 -9.140 10.983 1.00 77.56 89 LEU A C 1
ATOM 720 O O . LEU A 1 89 ? -14.129 -8.823 11.077 1.00 77.56 89 LEU A O 1
ATOM 724 N N . ASN A 1 90 ? -12.532 -10.389 11.189 1.00 79.06 90 ASN A N 1
ATOM 725 C CA . ASN A 1 90 ? -13.442 -11.486 11.526 1.00 79.06 90 ASN A CA 1
ATOM 726 C C . ASN A 1 90 ? -13.949 -11.448 12.977 1.00 79.06 90 ASN A C 1
ATOM 728 O O . ASN A 1 90 ? -14.910 -12.139 13.297 1.00 79.06 90 ASN A O 1
ATOM 732 N N . THR A 1 91 ? -13.282 -10.717 13.874 1.00 83.25 91 THR A N 1
ATOM 733 C CA . THR A 1 91 ? -13.641 -10.654 15.304 1.00 83.25 91 THR A CA 1
ATOM 734 C C . THR A 1 91 ? -14.373 -9.363 15.674 1.00 83.25 91 THR A C 1
ATOM 736 O O . THR A 1 91 ? -15.049 -9.310 16.697 1.00 83.25 91 THR A O 1
ATOM 739 N N . ILE A 1 92 ? -14.229 -8.306 14.877 1.00 82.75 92 ILE A N 1
ATOM 740 C CA . ILE A 1 92 ? -14.799 -6.996 15.185 1.00 82.75 92 ILE A CA 1
ATOM 741 C C . ILE A 1 92 ? -16.304 -6.968 14.880 1.00 82.75 92 ILE A C 1
ATOM 743 O O . ILE A 1 92 ? -16.754 -7.468 13.851 1.00 82.75 92 ILE A O 1
ATOM 747 N N . ASN A 1 93 ? -17.079 -6.322 15.758 1.00 83.25 93 ASN A N 1
ATOM 748 C CA . ASN A 1 93 ? -18.470 -5.983 15.477 1.00 83.25 93 ASN A CA 1
ATOM 749 C C . ASN A 1 93 ? -18.525 -4.829 14.459 1.00 83.25 93 ASN A C 1
ATOM 751 O O . ASN A 1 93 ? -18.162 -3.690 14.764 1.00 83.25 93 ASN A O 1
ATOM 755 N N . MET A 1 94 ? -18.975 -5.146 13.246 1.00 78.50 94 MET A N 1
ATOM 756 C CA . MET A 1 94 ? -19.056 -4.207 12.129 1.00 78.50 94 MET A CA 1
ATOM 757 C C . MET A 1 94 ? -20.010 -3.037 12.407 1.00 78.50 94 MET A C 1
ATOM 759 O O . MET A 1 94 ? -19.723 -1.922 11.983 1.00 78.50 94 MET A O 1
ATOM 763 N N . GLU A 1 95 ? -21.100 -3.260 13.148 1.00 78.69 95 GLU A N 1
ATOM 764 C CA . GLU A 1 95 ? -22.068 -2.210 13.499 1.00 78.69 95 GLU A CA 1
ATOM 765 C C . GLU A 1 95 ? -21.427 -1.166 14.408 1.00 78.69 95 GLU A C 1
ATOM 767 O O . GLU A 1 95 ? -21.540 0.029 14.155 1.00 78.69 95 GLU A O 1
ATOM 772 N N . THR A 1 96 ? -20.663 -1.607 15.409 1.00 79.62 96 THR A N 1
ATOM 773 C CA . THR A 1 96 ? -19.954 -0.704 16.323 1.00 79.62 96 THR A CA 1
ATOM 774 C C . THR A 1 96 ? -18.897 0.130 15.595 1.00 79.62 96 THR A C 1
ATOM 776 O O . THR A 1 96 ? -18.743 1.317 15.875 1.00 79.62 96 THR A O 1
ATOM 779 N N . VAL A 1 97 ? -18.181 -0.457 14.630 1.00 77.06 97 VAL A N 1
ATOM 780 C CA . VAL A 1 97 ? -17.215 0.291 13.805 1.00 77.06 97 VAL A CA 1
ATOM 781 C C . VAL A 1 97 ? -17.917 1.288 12.894 1.00 77.06 97 VAL A C 1
ATOM 783 O O . VAL A 1 97 ? -17.458 2.419 12.762 1.00 77.06 97 VAL A O 1
ATOM 786 N N . LEU A 1 98 ? -19.034 0.895 12.281 1.00 78.94 98 LEU A N 1
ATOM 787 C CA . LEU A 1 98 ? -19.816 1.796 11.441 1.00 78.94 98 LEU A CA 1
ATOM 788 C C . LEU A 1 98 ? -20.339 2.983 12.250 1.00 78.94 98 LEU A C 1
ATOM 790 O O . LEU A 1 98 ? -20.158 4.110 11.806 1.00 78.94 98 LEU A O 1
ATOM 794 N N . GLN A 1 99 ? -20.873 2.749 13.451 1.00 80.81 99 GLN A N 1
ATOM 795 C CA . GLN A 1 99 ? -21.301 3.806 14.376 1.00 80.81 99 GLN A CA 1
ATOM 796 C C . GLN A 1 99 ? -20.154 4.760 14.737 1.00 80.81 99 GLN A C 1
ATOM 798 O O . GLN A 1 99 ? -20.341 5.974 14.746 1.00 80.81 99 GLN A O 1
ATOM 803 N N . GLN A 1 100 ? -18.950 4.234 14.989 1.00 74.06 100 GLN A N 1
ATOM 804 C CA . GLN A 1 100 ? -17.771 5.064 15.259 1.00 74.06 100 GLN A CA 1
ATOM 805 C C . GLN A 1 100 ? -17.363 5.928 14.061 1.00 74.06 100 GLN A C 1
ATOM 807 O O . GLN A 1 100 ? -16.926 7.059 14.252 1.00 74.06 100 GLN A O 1
ATOM 812 N N . ILE A 1 101 ? -17.490 5.408 12.837 1.00 73.81 101 ILE A N 1
ATOM 813 C CA . ILE A 1 101 ? -17.104 6.126 11.615 1.00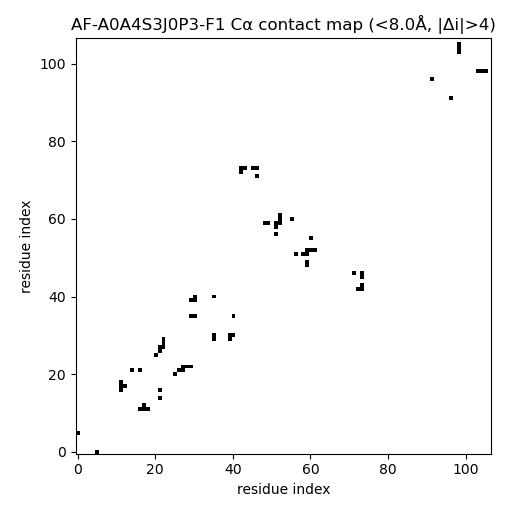 73.81 101 ILE A CA 1
ATOM 814 C C . ILE A 1 1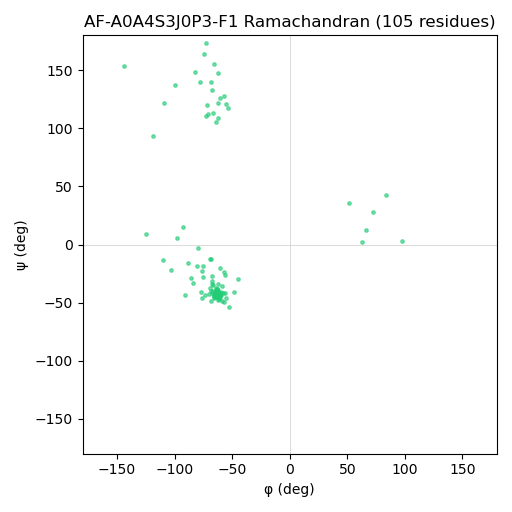01 ? -18.154 7.173 11.228 1.00 73.81 101 ILE A C 1
ATOM 816 O O . ILE A 1 101 ? -17.795 8.270 10.807 1.00 73.81 101 ILE A O 1
ATOM 820 N N . THR A 1 102 ? -19.444 6.852 11.344 1.00 81.69 102 THR A N 1
ATOM 821 C CA . THR A 1 102 ? -20.538 7.745 10.930 1.00 81.69 102 THR A CA 1
ATOM 822 C C . THR A 1 102 ? -20.980 8.705 12.031 1.00 81.69 102 THR A C 1
ATOM 824 O O . THR A 1 102 ? -21.667 9.681 11.737 1.00 81.69 102 THR A O 1
ATOM 827 N N . GLY A 1 103 ? -20.602 8.452 13.288 1.00 71.38 103 GLY A N 1
ATOM 828 C CA . GLY A 1 103 ? -20.997 9.258 14.445 1.00 71.38 103 GLY A CA 1
ATOM 829 C C . GLY A 1 103 ? -22.494 9.195 14.765 1.00 71.38 103 GLY A C 1
ATOM 830 O O . GLY A 1 103 ? -22.986 10.018 15.534 1.00 71.38 103 GLY A O 1
ATOM 831 N N . GLN A 1 104 ? -23.230 8.257 14.163 1.00 63.28 104 GLN A N 1
ATOM 832 C CA . GLN A 1 104 ? -24.660 8.069 14.391 1.00 63.28 104 GLN A CA 1
ATOM 833 C C . GLN A 1 104 ? -24.889 6.785 15.181 1.00 63.28 104 GLN A C 1
ATOM 835 O O . GLN A 1 104 ? -24.520 5.700 14.731 1.00 63.28 104 GLN A O 1
ATOM 840 N N . GLU A 1 105 ? -25.529 6.903 16.345 1.00 56.62 105 GLU A N 1
ATOM 841 C CA . GLU A 1 105 ? -26.041 5.739 17.061 1.00 56.62 105 GLU A CA 1
ATOM 842 C C . GLU A 1 105 ? -27.252 5.199 16.293 1.00 56.62 105 GLU A C 1
ATOM 844 O O . GLU A 1 105 ? -28.229 5.915 16.062 1.00 56.62 105 GLU A O 1
AT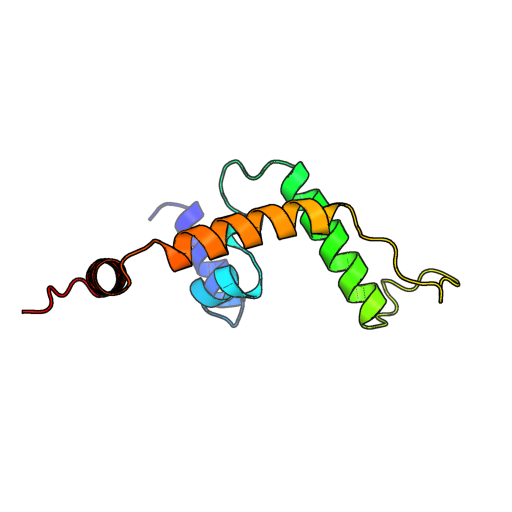OM 849 N N . THR A 1 106 ? -27.177 3.948 15.837 1.00 57.91 106 THR A N 1
ATOM 850 C CA . THR A 1 106 ? -28.353 3.269 15.286 1.00 57.91 106 THR A CA 1
ATOM 851 C C . THR A 1 106 ? -29.300 2.963 16.439 1.00 57.91 106 THR A C 1
ATOM 853 O O . THR A 1 106 ? -28.954 2.171 17.316 1.00 57.91 106 THR A O 1
ATOM 856 N N . ILE A 1 107 ? -30.448 3.642 16.420 1.00 50.81 107 ILE A N 1
ATOM 857 C CA . ILE A 1 107 ? -31.597 3.477 17.324 1.00 50.81 107 ILE A CA 1
ATOM 858 C C . ILE A 1 107 ? -32.156 2.056 17.234 1.00 50.81 107 ILE A C 1
ATOM 860 O O . ILE A 1 107 ? -32.276 1.555 16.091 1.00 50.81 107 ILE A O 1
#

Organism: NCBI:txid1220188

Foldseek 3Di:
DDPVVVVVVVCQVVVVHHPVCCCPVVVVCCVDPVPNDPVSVVLVVVVVLVVCVVVPPPVNDDPDDPDDDDDDPSVVVVVVVVVVVVVCVVPDDPLVVVCVVVVDDDD

pLDDT: mean 71.33, std 8.93, range [45.41, 83.25]